Protein AF-A0A7W1CXU2-F1 (afdb_monomer)

Nearest PDB structures (foldseek):
  5l0y-assembly6_F  TM=7.527E-01  e=5.051E-02  Thermochaetoides thermophila DSM 1495
  5l0y-assembly7_G  TM=7.682E-01  e=5.051E-02  Thermochaetoides thermophila DSM 1495
  5l0y-assembly4_D  TM=7.539E-01  e=5.894E-02  Thermochaetoides thermophila DSM 1495
  5zyq-assembly1_A  TM=6.826E-01  e=5.598E-02  Homo sapiens
  7xn7-assembly1_q  TM=6.475E-01  e=2.758E-01  Komagataella phaffii

Mean predicted aligned error: 2.81 Å

Structure (mmCIF, N/CA/C/O backbone):
data_AF-A0A7W1CXU2-F1
#
_entry.id   AF-A0A7W1CXU2-F1
#
loop_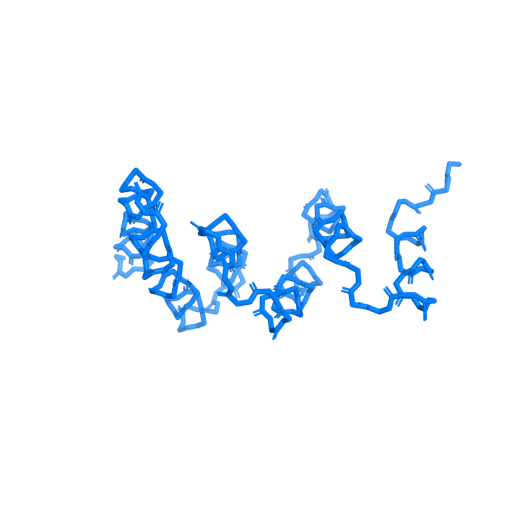
_atom_site.group_PDB
_atom_site.id
_atom_site.type_symbol
_atom_site.label_atom_id
_atom_site.label_alt_id
_atom_site.label_comp_id
_atom_site.label_asym_id
_atom_site.label_entity_id
_atom_site.label_seq_id
_atom_site.pdbx_PDB_ins_code
_atom_site.Cartn_x
_atom_site.Cartn_y
_atom_site.Cartn_z
_atom_site.occupancy
_atom_site.B_iso_or_equiv
_atom_site.auth_seq_id
_atom_site.auth_comp_id
_atom_site.auth_asym_id
_atom_site.auth_atom_id
_atom_site.pdbx_PDB_model_num
ATOM 1 N N . MET A 1 1 ? 1.327 0.231 -29.507 1.00 50.12 1 MET A N 1
ATOM 2 C CA . MET A 1 1 ? 1.351 0.969 -28.231 1.00 50.12 1 MET A CA 1
ATOM 3 C C . MET A 1 1 ? 2.086 0.058 -27.277 1.00 50.12 1 MET A C 1
ATOM 5 O O . MET A 1 1 ? 1.648 -1.073 -27.137 1.00 50.12 1 MET A O 1
ATOM 9 N N . GLU A 1 2 ? 3.265 0.455 -26.810 1.00 58.94 2 GLU A N 1
ATOM 10 C CA . GLU A 1 2 ? 4.032 -0.373 -25.872 1.00 58.94 2 GLU A CA 1
ATOM 11 C C . GLU A 1 2 ? 3.237 -0.484 -24.569 1.00 58.94 2 GLU A C 1
ATOM 13 O O . GLU A 1 2 ? 2.687 0.523 -24.109 1.00 58.94 2 GLU A O 1
ATOM 18 N N . ASP A 1 3 ? 3.104 -1.700 -24.040 1.00 88.44 3 ASP A N 1
ATOM 19 C CA . ASP A 1 3 ? 2.450 -1.916 -22.756 1.00 88.44 3 ASP A CA 1
ATOM 20 C C . ASP A 1 3 ? 3.259 -1.172 -21.682 1.00 88.44 3 ASP A C 1
ATOM 22 O O . ASP A 1 3 ? 4.480 -1.318 -21.577 1.00 88.44 3 ASP A O 1
ATOM 26 N N . ARG A 1 4 ? 2.594 -0.286 -20.933 1.00 92.75 4 ARG A N 1
ATOM 27 C CA . ARG A 1 4 ? 3.256 0.532 -19.910 1.00 92.75 4 ARG A CA 1
ATOM 28 C C . ARG A 1 4 ? 3.805 -0.337 -18.784 1.00 92.75 4 ARG A C 1
ATOM 30 O O . ARG A 1 4 ? 4.833 0.031 -18.217 1.00 92.75 4 ARG A O 1
ATOM 37 N N . ILE A 1 5 ? 3.164 -1.472 -18.508 1.00 95.19 5 ILE A N 1
ATOM 38 C CA . ILE A 1 5 ? 3.642 -2.472 -17.555 1.00 95.19 5 ILE A CA 1
ATOM 39 C C . ILE A 1 5 ? 4.968 -3.038 -18.065 1.00 95.19 5 ILE A C 1
ATOM 41 O O . ILE A 1 5 ? 5.974 -2.877 -17.379 1.00 95.19 5 ILE A O 1
ATOM 45 N N . ASP A 1 6 ? 5.012 -3.562 -19.296 1.00 94.62 6 ASP A N 1
ATOM 46 C CA . ASP A 1 6 ? 6.237 -4.124 -19.893 1.00 94.62 6 ASP A CA 1
ATOM 47 C C . ASP A 1 6 ? 7.401 -3.121 -19.882 1.00 94.62 6 ASP A C 1
ATOM 49 O O . ASP A 1 6 ? 8.547 -3.477 -19.592 1.00 94.62 6 ASP A O 1
ATOM 53 N N . TYR A 1 7 ? 7.121 -1.849 -20.188 1.00 94.56 7 TYR A N 1
ATOM 54 C CA . TYR A 1 7 ? 8.125 -0.784 -20.146 1.00 94.56 7 TYR A CA 1
ATOM 55 C C . TYR A 1 7 ? 8.724 -0.626 -18.740 1.00 94.56 7 TYR A C 1
ATOM 57 O O . TYR A 1 7 ? 9.948 -0.591 -18.581 1.00 94.56 7 TYR A O 1
ATOM 65 N N . PHE A 1 8 ? 7.878 -0.534 -17.709 1.00 95.75 8 PHE A N 1
ATOM 66 C CA . PHE A 1 8 ? 8.346 -0.356 -16.336 1.00 95.75 8 PHE A CA 1
ATOM 67 C C . PHE A 1 8 ? 8.984 -1.620 -15.756 1.00 95.75 8 PHE A C 1
ATOM 69 O O . PHE A 1 8 ? 9.959 -1.503 -15.017 1.00 95.75 8 PHE A O 1
ATOM 76 N N . GLU A 1 9 ? 8.516 -2.812 -16.123 1.00 94.56 9 GLU A N 1
ATOM 77 C CA . GLU A 1 9 ? 9.154 -4.074 -15.740 1.00 94.56 9 GLU A CA 1
ATOM 78 C C . GLU A 1 9 ? 10.575 -4.180 -16.297 1.00 94.56 9 GLU A C 1
ATOM 80 O O . GLU A 1 9 ? 11.500 -4.507 -15.555 1.00 94.56 9 GLU A O 1
ATOM 85 N N . ARG A 1 10 ? 10.784 -3.831 -17.574 1.00 94.12 10 ARG A N 1
ATOM 86 C CA . ARG A 1 10 ? 12.129 -3.787 -18.174 1.00 94.12 10 ARG A CA 1
ATOM 87 C C . ARG A 1 10 ? 13.016 -2.752 -17.499 1.00 94.12 10 ARG A C 1
ATOM 89 O O . ARG A 1 10 ? 14.156 -3.049 -17.163 1.00 94.12 10 ARG A O 1
ATOM 96 N N . MET A 1 11 ? 12.484 -1.560 -17.243 1.00 93.31 11 MET A N 1
ATOM 97 C CA . MET A 1 11 ? 13.224 -0.519 -16.534 1.00 93.31 11 MET A CA 1
ATOM 98 C C . MET A 1 11 ? 13.656 -0.979 -15.132 1.00 93.31 11 MET A C 1
ATOM 100 O O . MET A 1 11 ? 14.777 -0.703 -14.709 1.00 93.31 11 MET A O 1
ATOM 104 N N . LEU A 1 12 ? 12.788 -1.699 -14.418 1.00 95.31 12 LEU A N 1
ATOM 105 C CA . LEU A 1 12 ? 13.078 -2.262 -13.098 1.00 95.31 12 LEU A CA 1
ATOM 106 C C . LEU A 1 12 ? 13.934 -3.538 -13.158 1.00 95.31 12 LEU A C 1
ATOM 108 O O . LEU A 1 12 ? 14.467 -3.948 -12.132 1.00 95.31 12 LEU A O 1
ATOM 112 N N . ALA A 1 13 ? 14.104 -4.167 -14.320 1.00 94.38 13 ALA A N 1
ATOM 113 C CA . ALA A 1 13 ? 15.102 -5.221 -14.490 1.00 94.38 13 ALA A CA 1
ATOM 114 C C . ALA A 1 13 ? 16.525 -4.634 -14.458 1.00 94.38 13 ALA A C 1
ATOM 116 O O . ALA A 1 13 ? 17.413 -5.220 -13.839 1.00 94.38 13 ALA A O 1
ATOM 117 N N . ASP A 1 14 ? 16.714 -3.452 -15.053 1.00 93.38 14 ASP A N 1
ATOM 118 C CA . ASP A 1 14 ? 18.001 -2.745 -15.075 1.00 93.38 14 ASP A CA 1
ATOM 119 C C . ASP A 1 14 ? 18.255 -1.933 -13.794 1.00 93.38 14 ASP A C 1
ATOM 121 O O . ASP A 1 14 ? 19.387 -1.853 -13.315 1.00 93.38 14 ASP A O 1
ATOM 125 N N . ASN A 1 15 ? 17.207 -1.331 -13.216 1.00 92.75 15 ASN A N 1
ATOM 126 C CA . ASN A 1 15 ? 17.275 -0.591 -11.955 1.00 92.75 15 ASN A CA 1
ATOM 127 C C . ASN A 1 15 ? 16.180 -1.053 -10.974 1.00 92.75 15 ASN A C 1
ATOM 129 O O . ASN A 1 15 ? 15.146 -0.389 -10.848 1.00 92.75 15 ASN A O 1
ATOM 133 N N . PRO A 1 16 ? 16.410 -2.177 -10.270 1.00 92.69 16 PRO A N 1
ATOM 134 C CA . PRO A 1 16 ? 15.428 -2.840 -9.411 1.00 92.69 16 PRO A CA 1
ATOM 135 C C . PRO A 1 16 ? 14.798 -1.932 -8.355 1.00 92.69 16 PRO A C 1
ATOM 137 O O . PRO A 1 16 ? 13.599 -2.016 -8.091 1.00 92.69 16 PRO A O 1
ATOM 140 N N . ASP A 1 17 ? 15.585 -1.036 -7.782 1.00 93.25 17 ASP A N 1
ATOM 141 C CA . ASP A 1 17 ? 15.191 -0.318 -6.576 1.00 93.25 17 ASP A CA 1
ATOM 142 C C . ASP A 1 17 ? 14.802 1.129 -6.878 1.00 93.25 17 ASP A C 1
ATOM 144 O O . ASP A 1 17 ? 14.815 1.972 -5.991 1.00 93.25 17 ASP A O 1
ATOM 148 N N . ASN A 1 18 ? 14.462 1.442 -8.134 1.00 94.31 18 ASN A N 1
ATOM 149 C CA . ASN A 1 18 ? 14.039 2.780 -8.523 1.00 94.31 18 ASN A CA 1
ATOM 150 C C . ASN A 1 18 ? 12.649 3.118 -7.934 1.00 94.31 18 ASN A C 1
ATOM 152 O O . ASN A 1 18 ? 11.652 2.585 -8.434 1.00 94.31 18 ASN A O 1
ATOM 156 N N . PRO A 1 19 ? 12.528 4.032 -6.946 1.00 93.31 19 PRO A N 1
ATOM 157 C CA . PRO A 1 19 ? 11.240 4.349 -6.321 1.00 93.31 19 PRO A CA 1
ATOM 158 C C . PRO A 1 19 ? 10.186 4.828 -7.315 1.00 93.31 19 PRO A C 1
ATOM 160 O O . PRO A 1 19 ? 9.047 4.366 -7.291 1.00 93.31 19 PRO A O 1
ATOM 163 N N . THR A 1 20 ? 10.571 5.729 -8.220 1.00 93.81 20 THR A N 1
ATOM 164 C CA . THR A 1 20 ? 9.667 6.279 -9.236 1.00 93.81 20 THR A CA 1
ATOM 165 C C . THR A 1 20 ? 9.140 5.182 -10.154 1.00 93.81 20 THR A C 1
ATOM 167 O O . THR A 1 20 ? 7.960 5.176 -10.494 1.00 93.81 20 THR A O 1
ATOM 170 N N . GLY A 1 21 ? 9.995 4.232 -10.530 1.00 96.50 21 GLY A N 1
ATOM 171 C CA . GLY A 1 21 ? 9.627 3.082 -11.341 1.00 96.50 21 GLY A CA 1
ATOM 172 C C . GLY A 1 21 ? 8.684 2.127 -10.638 1.00 96.50 21 GLY A C 1
ATOM 173 O O . GLY A 1 21 ? 7.705 1.700 -11.241 1.00 96.50 21 GLY A O 1
ATOM 174 N N . LEU A 1 22 ? 8.936 1.840 -9.363 1.00 97.88 22 LEU A N 1
ATOM 175 C CA . LEU A 1 22 ? 8.060 0.996 -8.556 1.00 97.88 22 LEU A CA 1
ATOM 176 C C . LEU A 1 22 ? 6.675 1.639 -8.390 1.00 97.88 22 LEU A C 1
ATOM 178 O O . LEU A 1 22 ? 5.669 0.98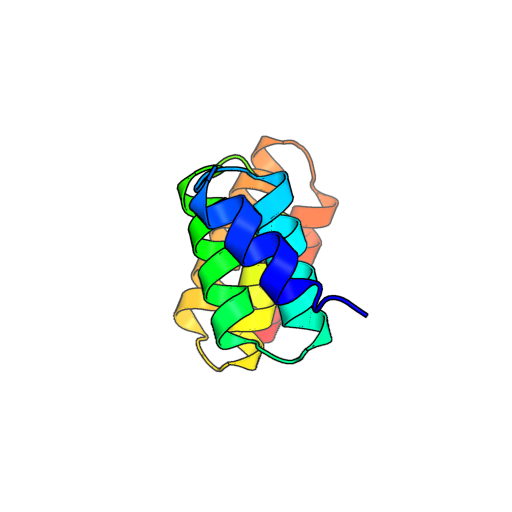5 -8.646 1.00 97.88 22 LEU A O 1
ATOM 182 N N . LEU A 1 23 ? 6.597 2.929 -8.051 1.00 97.56 23 LEU A N 1
ATOM 183 C CA . LEU A 1 23 ? 5.309 3.626 -7.941 1.00 97.56 23 LEU A CA 1
ATOM 184 C C . LEU A 1 23 ? 4.576 3.712 -9.283 1.00 97.56 23 LEU A C 1
ATOM 186 O O . LEU A 1 23 ? 3.358 3.541 -9.330 1.00 97.56 23 LEU A O 1
ATOM 190 N N . ALA A 1 24 ? 5.300 3.959 -10.376 1.00 97.19 24 ALA A N 1
ATOM 191 C CA . ALA A 1 24 ? 4.695 4.015 -11.696 1.00 97.19 24 ALA A CA 1
ATOM 192 C C . ALA A 1 24 ? 4.178 2.640 -12.143 1.00 97.19 24 ALA A C 1
ATOM 194 O O . ALA A 1 24 ? 3.064 2.562 -12.651 1.00 97.19 24 ALA A O 1
ATOM 195 N N . LEU A 1 25 ? 4.921 1.561 -11.886 1.00 97.69 25 LEU A N 1
ATOM 196 C CA . LEU A 1 25 ? 4.463 0.198 -12.151 1.00 97.69 25 LEU A CA 1
ATOM 197 C C . LEU A 1 25 ? 3.228 -0.157 -11.308 1.00 97.69 25 LEU A C 1
ATOM 199 O O . LEU A 1 25 ? 2.261 -0.683 -11.850 1.00 97.69 25 LEU A O 1
ATOM 203 N N . ALA A 1 26 ? 3.215 0.192 -10.016 1.00 98.06 26 ALA A N 1
ATOM 204 C CA . ALA A 1 26 ? 2.044 0.004 -9.159 1.00 98.06 26 ALA A CA 1
ATOM 205 C C . ALA A 1 26 ? 0.801 0.724 -9.716 1.00 98.06 26 ALA A C 1
ATOM 207 O O . ALA A 1 26 ? -0.277 0.143 -9.745 1.00 98.06 26 ALA A O 1
ATOM 208 N N . ASN A 1 27 ? 0.948 1.956 -10.222 1.00 97.62 27 ASN A N 1
ATOM 209 C CA . ASN A 1 27 ? -0.152 2.690 -10.866 1.00 97.62 27 ASN A CA 1
ATOM 210 C C . ASN A 1 27 ? -0.667 2.002 -12.138 1.00 97.62 27 ASN A C 1
ATOM 212 O O . ASN A 1 27 ? -1.857 2.061 -12.433 1.00 97.62 27 ASN A O 1
ATOM 216 N N . GLU A 1 28 ? 0.211 1.399 -12.941 1.00 97.75 28 GLU A N 1
ATOM 217 C CA . GLU A 1 28 ? -0.235 0.667 -14.130 1.00 97.75 28 GLU A CA 1
ATOM 218 C C . GLU A 1 28 ? -0.933 -0.648 -13.748 1.00 97.75 28 GLU A C 1
ATOM 220 O O . GLU A 1 28 ? -1.921 -1.014 -14.385 1.00 97.75 28 GLU A O 1
ATOM 225 N N . TYR A 1 29 ? -0.504 -1.307 -12.666 1.00 98.12 29 TYR A N 1
ATOM 226 C CA . TYR A 1 29 ? -1.203 -2.475 -12.126 1.00 98.12 29 TYR A CA 1
ATOM 227 C C . TYR A 1 29 ? -2.584 -2.154 -11.563 1.00 98.12 29 TYR A C 1
ATOM 229 O O . TYR A 1 29 ? -3.530 -2.887 -11.859 1.00 98.12 29 TYR A O 1
ATOM 237 N N . GLU A 1 30 ? -2.723 -1.037 -10.850 1.00 97.31 30 GLU A N 1
ATOM 238 C CA . GLU A 1 30 ? -4.012 -0.519 -10.381 1.00 97.31 30 GLU A CA 1
ATOM 239 C C . GLU A 1 30 ? -4.988 -0.341 -11.557 1.00 97.31 30 GLU A C 1
ATOM 241 O O . GLU A 1 30 ? -6.078 -0.916 -11.576 1.00 97.31 30 GLU A O 1
ATOM 246 N N . LYS A 1 31 ? -4.566 0.384 -12.605 1.00 96.50 31 LYS A N 1
ATOM 247 C CA . LYS A 1 31 ? -5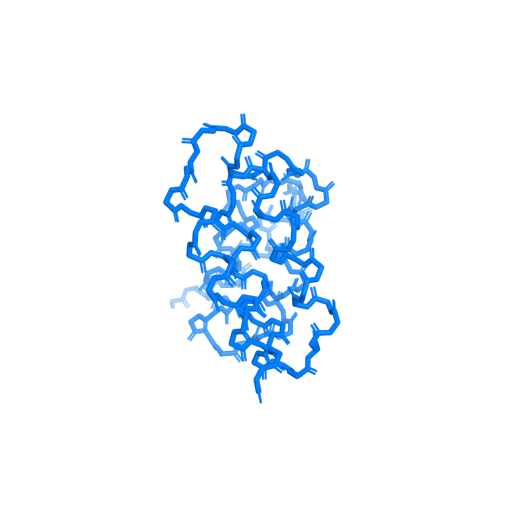.379 0.625 -13.814 1.00 96.50 31 LYS A CA 1
ATOM 248 C C . LYS A 1 31 ? -5.769 -0.663 -14.537 1.00 96.50 31 LYS A C 1
ATOM 250 O O . LYS A 1 31 ? -6.824 -0.715 -15.165 1.00 96.50 31 LYS A O 1
ATOM 255 N N . ALA A 1 32 ? -4.907 -1.675 -14.485 1.00 96.31 32 ALA A N 1
ATOM 256 C CA . ALA A 1 32 ? -5.138 -2.976 -15.098 1.00 96.31 32 ALA A CA 1
ATOM 257 C C . ALA A 1 32 ? -5.980 -3.924 -14.221 1.00 96.31 32 ALA A C 1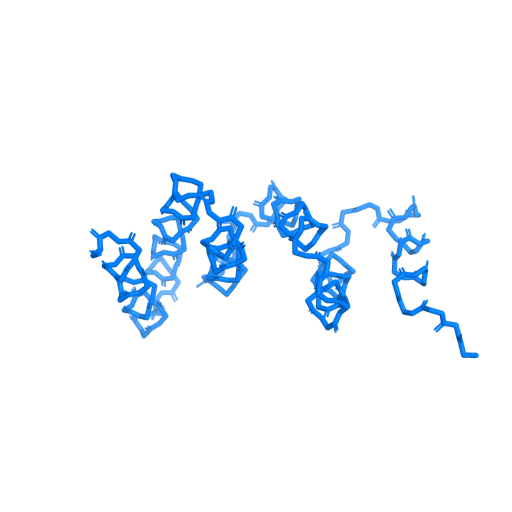
ATOM 259 O O . ALA A 1 32 ? -6.282 -5.033 -14.663 1.00 96.31 32 ALA A O 1
ATOM 260 N N . GLY A 1 33 ? -6.341 -3.533 -12.992 1.00 96.44 33 GLY A N 1
ATOM 261 C CA . GLY A 1 33 ? -7.041 -4.396 -12.035 1.00 96.44 33 GLY A CA 1
ATOM 262 C C . GLY A 1 33 ? -6.193 -5.571 -11.535 1.00 96.44 33 GLY A C 1
ATOM 263 O O . GLY A 1 33 ? -6.728 -6.575 -11.067 1.00 96.44 33 GLY A O 1
ATOM 264 N N . ARG A 1 34 ? -4.864 -5.478 -11.657 1.00 98.00 34 ARG A N 1
ATOM 265 C CA . ARG A 1 34 ? -3.909 -6.507 -11.229 1.00 98.00 34 ARG A CA 1
ATOM 266 C C . ARG A 1 34 ? -3.516 -6.278 -9.767 1.00 98.00 34 ARG A C 1
ATOM 268 O O . ARG A 1 34 ? -2.371 -5.959 -9.458 1.00 98.00 34 ARG A O 1
ATOM 275 N N . SER A 1 35 ? -4.482 -6.442 -8.864 1.00 98.25 35 SER A N 1
ATOM 276 C CA . SER A 1 35 ? -4.346 -6.091 -7.442 1.00 98.25 35 SER A CA 1
ATOM 277 C C . SER A 1 35 ? -3.226 -6.845 -6.709 1.00 98.25 35 SER A C 1
ATOM 279 O O . SER A 1 35 ? -2.533 -6.255 -5.885 1.00 98.25 35 SER A O 1
ATOM 281 N N . GLU A 1 36 ? -2.995 -8.129 -7.011 1.00 98.50 36 GLU A N 1
ATOM 282 C CA . GLU A 1 36 ? -1.878 -8.881 -6.404 1.00 98.50 36 GLU A CA 1
ATOM 283 C C . GLU A 1 36 ? -0.512 -8.316 -6.819 1.00 98.50 36 GLU A C 1
ATOM 285 O O . GLU A 1 36 ? 0.394 -8.195 -5.991 1.00 98.50 36 GLU A O 1
ATOM 290 N N . ASP A 1 37 ? -0.371 -7.922 -8.087 1.00 98.44 37 ASP A N 1
ATOM 291 C CA . ASP A 1 37 ? 0.870 -7.350 -8.605 1.00 98.44 37 ASP A CA 1
ATOM 292 C C . ASP A 1 37 ? 1.102 -5.935 -8.059 1.00 98.44 37 ASP A C 1
ATOM 294 O O . ASP A 1 37 ? 2.214 -5.610 -7.637 1.00 98.44 37 ASP A O 1
ATOM 298 N N . GLU A 1 38 ? 0.049 -5.114 -7.972 1.00 98.62 38 GLU A N 1
ATOM 299 C CA . GLU A 1 38 ? 0.115 -3.810 -7.307 1.00 98.62 38 GLU A CA 1
ATOM 300 C C . GLU A 1 38 ? 0.580 -3.961 -5.851 1.00 98.62 38 GLU A C 1
ATOM 302 O O . GLU A 1 38 ? 1.542 -3.308 -5.435 1.00 98.62 38 GLU A O 1
ATOM 307 N N . ALA A 1 39 ? -0.045 -4.862 -5.085 1.00 98.75 39 ALA A N 1
ATOM 308 C CA . ALA A 1 39 ? 0.320 -5.107 -3.694 1.00 98.75 39 ALA A CA 1
ATOM 309 C C . ALA A 1 39 ? 1.782 -5.564 -3.555 1.00 98.75 39 ALA A C 1
ATOM 311 O O . ALA A 1 39 ? 2.491 -5.116 -2.647 1.00 98.75 39 ALA A O 1
ATOM 312 N N . ALA A 1 40 ? 2.259 -6.435 -4.449 1.00 98.38 40 ALA A N 1
ATOM 313 C CA . ALA A 1 40 ? 3.643 -6.902 -4.453 1.00 98.38 40 ALA A CA 1
ATOM 314 C C . ALA A 1 40 ? 4.636 -5.758 -4.724 1.00 98.38 40 ALA A C 1
ATOM 316 O O . ALA A 1 40 ? 5.641 -5.627 -4.016 1.00 98.38 40 ALA A O 1
ATOM 317 N N . VAL A 1 41 ? 4.344 -4.897 -5.701 1.00 98.31 41 VAL A N 1
ATOM 318 C CA . VAL A 1 41 ? 5.208 -3.762 -6.050 1.00 98.31 41 VAL A CA 1
ATOM 319 C C . VAL A 1 41 ? 5.208 -2.695 -4.955 1.00 98.31 41 VAL A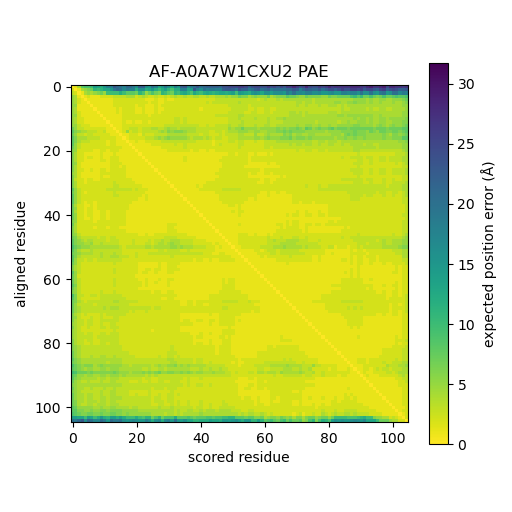 C 1
ATOM 321 O O . VAL A 1 41 ? 6.278 -2.207 -4.591 1.00 98.31 41 VAL A O 1
ATOM 324 N N . LEU A 1 42 ? 4.054 -2.377 -4.361 1.00 98.62 42 LEU A N 1
ATOM 325 C CA . LEU A 1 42 ? 3.966 -1.431 -3.243 1.00 98.62 42 LEU A CA 1
ATOM 326 C C . LEU A 1 42 ? 4.714 -1.936 -2.002 1.00 98.62 42 LEU A C 1
ATOM 328 O O . LEU A 1 42 ? 5.425 -1.166 -1.356 1.00 98.62 42 LEU A O 1
ATOM 332 N N . LYS A 1 43 ? 4.632 -3.238 -1.691 1.00 98.44 43 LYS A N 1
ATOM 333 C CA . LYS A 1 43 ? 5.438 -3.851 -0.619 1.00 98.44 43 LYS A CA 1
ATOM 334 C C . LYS A 1 43 ? 6.929 -3.711 -0.879 1.00 98.44 43 LYS A C 1
ATOM 336 O O . LYS A 1 43 ? 7.680 -3.404 0.042 1.00 98.44 43 LYS A O 1
ATOM 341 N N . ARG A 1 44 ? 7.356 -3.928 -2.123 1.00 97.81 44 ARG A N 1
ATOM 342 C CA . ARG A 1 44 ? 8.756 -3.769 -2.517 1.00 97.81 44 ARG A CA 1
ATOM 343 C C . ARG A 1 44 ? 9.215 -2.318 -2.390 1.00 97.81 44 ARG A C 1
ATOM 345 O O . ARG A 1 44 ? 10.271 -2.083 -1.815 1.00 97.81 44 ARG A O 1
ATOM 352 N N . TYR A 1 45 ? 8.409 -1.362 -2.853 1.00 98.44 45 TYR A N 1
ATOM 353 C CA . TYR A 1 45 ? 8.675 0.065 -2.669 1.00 98.44 45 TYR A CA 1
ATOM 354 C C . TYR A 1 45 ? 8.854 0.410 -1.186 1.00 98.44 45 TYR A C 1
ATOM 356 O O . TYR A 1 45 ? 9.884 0.959 -0.814 1.00 98.44 45 TYR A O 1
ATOM 364 N N . LEU A 1 46 ? 7.918 0.003 -0.325 1.00 98.25 46 LEU A N 1
ATOM 365 C CA . LEU A 1 46 ? 7.954 0.292 1.115 1.00 98.25 46 LEU A CA 1
ATOM 366 C C . LEU A 1 46 ? 9.057 -0.456 1.880 1.00 98.25 46 LEU A C 1
ATOM 368 O O . LEU A 1 46 ? 9.449 -0.026 2.963 1.00 98.25 46 LEU A O 1
ATOM 372 N N . ALA A 1 47 ? 9.574 -1.564 1.344 1.00 96.88 47 ALA A N 1
ATOM 373 C CA . ALA A 1 47 ? 10.738 -2.243 1.911 1.00 96.88 47 ALA A CA 1
ATOM 374 C C . ALA A 1 47 ? 12.033 -1.431 1.727 1.00 96.88 47 ALA A C 1
ATOM 376 O O . ALA A 1 47 ? 12.948 -1.557 2.539 1.00 96.88 47 ALA A O 1
ATOM 377 N N . ILE A 1 48 ? 12.099 -0.602 0.681 1.00 95.81 48 ILE A N 1
ATOM 378 C CA . ILE A 1 48 ? 13.251 0.251 0.351 1.00 95.81 48 ILE A CA 1
ATOM 379 C C . ILE A 1 48 ? 13.036 1.672 0.901 1.00 95.81 48 ILE A C 1
ATOM 381 O O . ILE A 1 48 ? 13.950 2.270 1.464 1.00 95.81 48 ILE A O 1
ATOM 385 N N . HIS A 1 49 ? 11.808 2.180 0.794 1.00 94.88 49 HIS A N 1
ATOM 386 C CA . HIS A 1 49 ? 11.381 3.528 1.173 1.00 94.88 49 HIS A CA 1
ATOM 387 C C . HIS A 1 49 ? 10.402 3.475 2.343 1.00 94.88 49 HIS A C 1
ATOM 389 O O . HIS A 1 49 ? 9.226 3.823 2.241 1.00 94.88 49 HIS A O 1
ATOM 395 N N . ALA A 1 50 ? 10.898 2.989 3.480 1.00 94.75 50 ALA A N 1
ATOM 396 C CA . ALA A 1 50 ? 10.098 2.862 4.693 1.00 94.75 50 ALA A CA 1
ATOM 397 C C . ALA A 1 50 ? 9.660 4.219 5.281 1.00 94.75 50 ALA A C 1
ATOM 399 O O . ALA A 1 50 ? 8.740 4.237 6.101 1.00 94.75 50 ALA A O 1
ATOM 400 N N . ASP A 1 51 ? 10.305 5.320 4.881 1.00 94.94 51 ASP A N 1
ATOM 401 C CA . ASP A 1 51 ? 10.009 6.703 5.269 1.00 94.94 51 ASP A CA 1
ATOM 402 C C . ASP A 1 51 ? 8.949 7.386 4.388 1.00 94.94 51 ASP A C 1
ATOM 404 O O . ASP A 1 51 ? 8.751 8.592 4.512 1.00 94.94 51 ASP A O 1
ATOM 408 N N . ASP A 1 52 ? 8.248 6.630 3.531 1.00 97.56 52 ASP A N 1
ATOM 409 C CA . ASP A 1 52 ? 7.083 7.135 2.803 1.00 97.56 52 ASP A CA 1
ATOM 410 C C . ASP A 1 52 ? 6.065 7.766 3.760 1.00 97.56 52 ASP A C 1
ATOM 412 O O . ASP A 1 52 ? 5.685 7.181 4.774 1.00 97.56 52 ASP A O 1
ATOM 416 N N . GLU A 1 53 ? 5.588 8.954 3.407 1.00 97.50 53 GLU A N 1
ATOM 417 C CA . GLU A 1 53 ? 4.850 9.835 4.317 1.00 97.50 53 GLU A CA 1
ATOM 418 C C . GLU A 1 53 ? 3.377 9.436 4.514 1.00 97.50 53 GLU A C 1
ATOM 420 O O . GLU A 1 53 ? 2.595 10.189 5.100 1.00 97.50 53 GLU A O 1
ATOM 425 N N . GLY A 1 54 ? 2.988 8.261 4.013 1.00 97.38 54 GLY A N 1
ATOM 426 C CA . GLY A 1 54 ? 1.685 7.634 4.224 1.00 97.38 54 GLY A CA 1
ATOM 427 C C . GLY A 1 54 ? 0.973 7.237 2.935 1.00 97.38 54 GLY A C 1
ATOM 428 O O . GLY A 1 54 ? 0.142 6.334 2.962 1.00 97.38 54 GLY A O 1
ATOM 429 N N . ASN A 1 55 ? 1.315 7.848 1.799 1.00 97.56 55 ASN A N 1
ATOM 430 C CA . ASN A 1 55 ? 0.617 7.631 0.530 1.00 97.56 55 ASN A CA 1
ATOM 431 C C . ASN A 1 55 ? 0.737 6.183 0.033 1.00 97.56 55 ASN A C 1
ATOM 433 O O . ASN A 1 55 ? -0.264 5.562 -0.325 1.00 97.56 55 ASN A O 1
ATOM 437 N N . ALA A 1 56 ? 1.947 5.619 0.017 1.00 98.12 56 ALA A N 1
ATOM 438 C CA . ALA A 1 56 ? 2.145 4.244 -0.433 1.00 98.12 56 ALA A CA 1
ATOM 439 C C . ALA A 1 56 ? 1.581 3.235 0.578 1.00 98.12 56 ALA A C 1
ATOM 441 O O . ALA A 1 56 ? 1.075 2.186 0.179 1.00 98.12 56 ALA A O 1
ATOM 442 N N . TYR A 1 57 ? 1.597 3.566 1.874 1.00 98.69 57 TYR A N 1
ATOM 443 C CA . TYR A 1 57 ? 0.948 2.762 2.913 1.00 98.69 57 TYR A CA 1
ATOM 444 C C . TYR A 1 57 ? -0.579 2.740 2.770 1.00 98.69 57 TYR A C 1
ATOM 446 O O . TYR A 1 57 ? -1.174 1.671 2.897 1.00 98.69 57 TYR A O 1
ATOM 454 N N . ALA A 1 58 ? -1.204 3.880 2.455 1.00 98.56 58 ALA A N 1
ATOM 455 C CA . ALA A 1 58 ? -2.639 3.977 2.187 1.00 98.56 58 ALA A CA 1
ATOM 456 C C . ALA A 1 58 ? -3.032 3.104 0.995 1.00 98.56 58 ALA A C 1
ATOM 458 O O . ALA A 1 58 ? -3.927 2.267 1.098 1.00 98.56 58 ALA A O 1
ATOM 459 N N . ARG A 1 59 ? -2.301 3.242 -0.115 1.00 98.50 59 ARG A N 1
ATOM 460 C CA . ARG A 1 59 ? -2.520 2.430 -1.315 1.00 98.50 59 ARG A CA 1
ATOM 461 C C . ARG A 1 59 ? -2.351 0.943 -1.045 1.00 98.50 59 ARG A C 1
ATOM 463 O O . ARG A 1 59 ? -3.214 0.159 -1.425 1.00 98.50 59 ARG A O 1
ATOM 470 N N . LEU A 1 60 ? -1.278 0.561 -0.346 1.00 98.81 60 LEU A N 1
ATOM 471 C CA . LEU A 1 60 ? -1.034 -0.834 0.006 1.00 98.81 60 LEU A CA 1
ATOM 472 C C . LEU A 1 60 ? -2.158 -1.386 0.891 1.00 98.81 60 LEU A C 1
ATOM 474 O O . LEU A 1 60 ? -2.610 -2.507 0.680 1.00 98.81 60 LEU A O 1
ATOM 478 N N . GLY A 1 61 ? -2.618 -0.612 1.872 1.00 98.62 61 GLY A N 1
ATOM 479 C CA . GLY A 1 61 ? -3.720 -1.023 2.730 1.00 98.62 61 GLY A CA 1
ATOM 480 C C . GLY A 1 61 ? -5.024 -1.218 1.955 1.00 98.62 61 GLY A C 1
ATOM 481 O O . GLY A 1 61 ? -5.673 -2.246 2.143 1.00 98.62 61 GLY A O 1
ATOM 482 N N . ASN A 1 62 ? -5.354 -0.305 1.035 1.00 98.56 62 ASN A N 1
ATOM 483 C CA . ASN A 1 62 ? -6.564 -0.390 0.213 1.00 98.56 62 ASN A CA 1
ATOM 484 C C . ASN A 1 62 ? -6.551 -1.647 -0.664 1.00 98.56 62 ASN A C 1
ATOM 486 O O . ASN A 1 62 ? -7.460 -2.469 -0.575 1.00 98.56 62 ASN A O 1
ATOM 490 N N . VAL A 1 63 ? -5.479 -1.856 -1.436 1.00 98.62 63 VAL A N 1
ATOM 491 C CA . VAL A 1 63 ? -5.391 -3.018 -2.333 1.00 98.62 63 VAL A CA 1
ATOM 492 C C . VAL A 1 63 ? -5.391 -4.340 -1.557 1.00 98.62 63 VAL A C 1
ATOM 494 O O . VAL A 1 63 ? -5.992 -5.320 -1.988 1.00 98.62 63 VAL A O 1
ATOM 497 N N . LEU A 1 64 ? -4.775 -4.386 -0.370 1.00 98.69 64 LEU A N 1
ATOM 498 C CA . LEU A 1 64 ? -4.812 -5.572 0.491 1.00 98.69 64 LEU A CA 1
ATOM 499 C C . LEU A 1 64 ? -6.201 -5.813 1.092 1.00 98.69 64 LEU A C 1
ATOM 501 O O . LEU A 1 64 ? -6.593 -6.970 1.251 1.00 98.69 64 LEU A O 1
ATOM 505 N N . ALA A 1 65 ? -6.941 -4.753 1.423 1.00 98.25 65 ALA A N 1
ATOM 506 C CA . ALA A 1 65 ? -8.314 -4.859 1.901 1.00 98.25 65 ALA A CA 1
ATOM 507 C C . ALA A 1 65 ? -9.232 -5.424 0.808 1.00 98.25 65 ALA A C 1
ATOM 509 O O . ALA A 1 65 ? -9.991 -6.355 1.085 1.00 98.25 65 ALA A O 1
ATOM 510 N N . ASP A 1 66 ? -9.089 -4.943 -0.429 1.00 97.44 66 ASP A N 1
ATOM 511 C CA . ASP A 1 66 ? -9.838 -5.427 -1.596 1.00 97.44 66 ASP A CA 1
ATOM 512 C C . ASP A 1 66 ? -9.525 -6.897 -1.917 1.00 97.44 66 ASP A C 1
ATOM 514 O O . ASP A 1 66 ? -10.412 -7.669 -2.282 1.00 97.44 66 ASP A O 1
ATOM 518 N N . LEU A 1 67 ? -8.277 -7.323 -1.696 1.00 98.06 67 LEU A N 1
ATOM 519 C CA . LEU A 1 67 ? -7.851 -8.725 -1.788 1.00 98.06 67 LEU A CA 1
ATOM 520 C C . LEU A 1 67 ? -8.319 -9.595 -0.602 1.00 98.06 67 LEU A C 1
ATOM 522 O O . LEU A 1 67 ? -8.044 -10.794 -0.571 1.00 98.06 67 LEU A O 1
ATOM 526 N N . GLY A 1 68 ? -8.985 -9.022 0.406 1.00 97.62 68 GLY A N 1
ATOM 527 C CA . GLY A 1 68 ? -9.423 -9.729 1.614 1.00 97.62 68 GLY A CA 1
ATOM 528 C C . GLY A 1 68 ? -8.304 -10.043 2.616 1.00 97.62 68 GLY A C 1
ATOM 529 O O . GLY A 1 68 ? -8.539 -10.739 3.605 1.00 97.62 68 GLY A O 1
ATOM 530 N N . ARG A 1 69 ? -7.095 -9.512 2.410 1.00 98.12 69 ARG A N 1
ATOM 531 C CA . ARG A 1 69 ? -5.902 -9.708 3.254 1.00 98.12 69 ARG A CA 1
ATOM 532 C C . ARG A 1 69 ? -5.912 -8.716 4.420 1.00 98.12 69 ARG A C 1
ATOM 534 O O . ARG A 1 69 ? -5.037 -7.856 4.543 1.00 98.12 69 ARG A O 1
ATOM 541 N N . LYS A 1 70 ? -6.941 -8.817 5.266 1.00 97.44 70 LYS A N 1
ATOM 542 C CA . LYS A 1 70 ? -7.270 -7.822 6.301 1.00 97.44 70 LYS A CA 1
ATOM 543 C C . LYS A 1 70 ? -6.130 -7.562 7.286 1.00 97.44 70 LYS A C 1
ATOM 545 O O . LYS A 1 70 ? -5.865 -6.415 7.628 1.00 97.44 70 LYS A O 1
ATOM 550 N N . GLU A 1 71 ? -5.429 -8.592 7.737 1.00 98.00 71 GLU A N 1
ATOM 551 C CA . GLU A 1 71 ? -4.331 -8.452 8.698 1.00 98.00 71 GLU A CA 1
ATOM 552 C C . GLU A 1 71 ? -3.160 -7.660 8.104 1.00 98.00 71 GLU A C 1
ATOM 554 O O . GLU A 1 71 ? -2.557 -6.825 8.778 1.00 98.00 71 GLU A O 1
ATOM 559 N N . GLU A 1 72 ? -2.864 -7.876 6.823 1.00 98.31 72 GLU A N 1
ATOM 560 C CA . GLU A 1 72 ? -1.808 -7.149 6.123 1.00 98.31 72 GLU A CA 1
ATOM 561 C C . GLU A 1 72 ? -2.229 -5.709 5.812 1.00 98.31 72 GLU A C 1
ATOM 563 O O . GLU A 1 72 ? -1.416 -4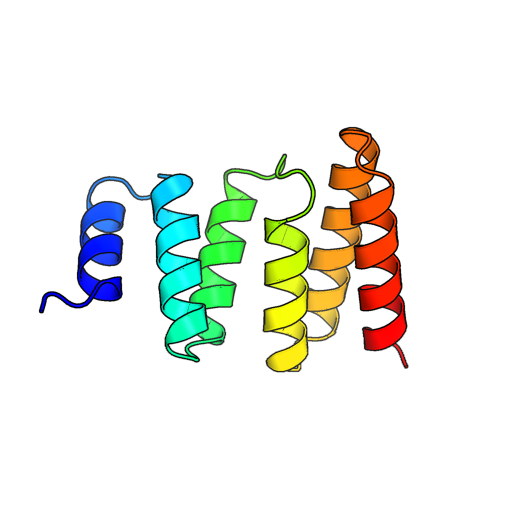.796 5.953 1.00 98.31 72 GLU A O 1
ATOM 568 N N . ALA A 1 73 ? -3.499 -5.493 5.451 1.00 98.69 73 ALA A N 1
ATOM 569 C CA . ALA A 1 73 ? -4.062 -4.160 5.254 1.00 98.69 73 ALA A CA 1
ATOM 570 C C . ALA A 1 73 ? -3.990 -3.326 6.542 1.00 98.69 73 ALA A C 1
ATOM 572 O O . ALA A 1 73 ? -3.495 -2.199 6.526 1.00 98.69 73 ALA A O 1
ATOM 573 N N . ARG A 1 74 ? -4.383 -3.915 7.682 1.00 98.56 74 ARG A N 1
ATOM 574 C CA . ARG A 1 74 ? -4.234 -3.308 9.013 1.00 98.56 74 ARG A CA 1
ATOM 575 C C . A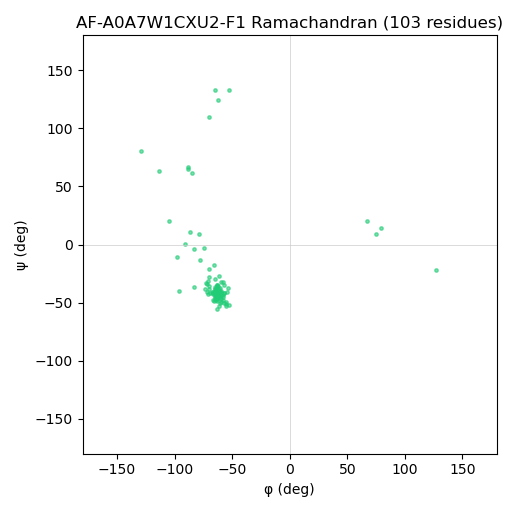RG A 1 74 ? -2.792 -2.874 9.260 1.00 98.56 74 ARG A C 1
ATOM 577 O O . ARG A 1 74 ? -2.557 -1.721 9.609 1.00 98.56 74 ARG A O 1
ATOM 584 N N . ALA A 1 75 ? -1.836 -3.780 9.055 1.00 98.38 75 ALA A N 1
ATOM 585 C CA . ALA A 1 75 ? -0.426 -3.492 9.293 1.00 98.38 75 ALA A CA 1
ATOM 586 C C . ALA A 1 75 ? 0.108 -2.373 8.378 1.00 98.38 75 ALA A C 1
ATOM 588 O O . ALA A 1 75 ? 0.952 -1.582 8.804 1.00 98.38 75 ALA A O 1
ATOM 589 N N . ALA A 1 76 ? -0.371 -2.292 7.133 1.00 98.56 76 ALA A N 1
ATOM 590 C CA . ALA A 1 76 ? -0.027 -1.206 6.221 1.00 98.56 76 ALA A CA 1
ATOM 591 C C . ALA A 1 76 ? -0.577 0.139 6.721 1.00 98.56 76 ALA A C 1
ATOM 593 O O . ALA A 1 76 ? 0.191 1.094 6.828 1.00 98.56 76 ALA A O 1
ATOM 594 N N . TYR A 1 77 ? -1.855 0.202 7.109 1.00 98.62 77 TYR A N 1
ATOM 595 C CA . TYR A 1 77 ? -2.458 1.427 7.640 1.00 98.62 77 TYR A CA 1
ATOM 596 C C . TYR A 1 77 ? -1.790 1.903 8.931 1.00 98.62 77 TYR A C 1
ATOM 598 O O . TYR A 1 77 ? -1.469 3.081 9.048 1.00 98.62 77 TYR A O 1
ATOM 606 N N . GLU A 1 78 ? -1.515 1.004 9.880 1.00 98.50 78 GLU A N 1
ATOM 607 C CA . GLU A 1 78 ? -0.852 1.347 11.146 1.00 98.50 78 GLU A CA 1
ATOM 608 C C . GLU A 1 78 ? 0.542 1.954 10.920 1.00 98.50 78 GLU A C 1
ATOM 610 O O . GLU A 1 78 ? 0.893 2.966 11.535 1.00 98.50 78 GLU A O 1
ATOM 615 N N . LYS A 1 79 ? 1.325 1.387 9.992 1.00 98.44 79 LYS A N 1
ATOM 616 C CA . LYS A 1 79 ? 2.623 1.957 9.605 1.00 98.44 79 LYS A CA 1
ATOM 617 C C . LYS A 1 79 ? 2.472 3.304 8.907 1.00 98.44 79 LYS A C 1
ATOM 619 O O . LYS A 1 79 ? 3.228 4.221 9.220 1.00 98.44 79 LYS A O 1
ATOM 624 N N . GLY A 1 80 ? 1.493 3.431 8.012 1.00 98.56 80 GLY A N 1
ATOM 625 C CA . GLY A 1 80 ? 1.185 4.689 7.339 1.00 98.56 80 GLY A CA 1
ATOM 626 C C . GLY A 1 80 ? 0.862 5.803 8.329 1.00 98.56 80 GLY A C 1
ATOM 627 O O . GLY A 1 80 ? 1.464 6.864 8.244 1.00 98.56 80 GLY A O 1
ATOM 628 N N . ILE A 1 81 ? 0.000 5.537 9.321 1.00 98.62 81 ILE A N 1
ATOM 629 C CA . ILE A 1 81 ? -0.353 6.501 10.377 1.00 98.62 81 ILE A CA 1
ATOM 630 C C . ILE A 1 81 ? 0.917 6.988 11.076 1.00 98.62 81 ILE A C 1
ATOM 632 O O . ILE A 1 81 ? 1.136 8.192 11.184 1.00 98.62 81 ILE A O 1
ATOM 636 N N . SER A 1 82 ? 1.785 6.060 11.490 1.00 98.25 82 SER A N 1
ATOM 637 C CA . SER A 1 82 ? 3.028 6.405 12.180 1.00 98.25 82 SER A CA 1
ATOM 638 C C . SER A 1 82 ? 3.968 7.264 11.326 1.00 98.25 82 SER A C 1
ATOM 640 O O . SER A 1 82 ? 4.550 8.217 11.848 1.00 98.25 82 SER A O 1
ATOM 642 N N . GLN A 1 83 ? 4.112 6.972 10.028 1.00 98.38 83 GLN A N 1
ATOM 643 C CA . GLN A 1 83 ? 4.951 7.786 9.142 1.00 98.38 83 GLN A CA 1
ATOM 644 C C . GLN A 1 83 ? 4.325 9.151 8.858 1.00 98.38 83 GLN A C 1
ATOM 646 O O . GLN A 1 83 ? 5.015 10.166 8.937 1.00 98.38 83 GLN A O 1
ATOM 651 N N . SER A 1 84 ? 3.018 9.213 8.607 1.00 98.06 84 SER A N 1
ATOM 652 C CA . SER A 1 84 ? 2.321 10.481 8.394 1.00 98.06 84 SER A CA 1
ATOM 653 C C . SER A 1 84 ? 2.442 11.402 9.604 1.00 98.06 84 SER A C 1
ATOM 655 O O . SER A 1 84 ? 2.767 12.574 9.446 1.00 98.06 84 SER A O 1
ATOM 657 N N . GLU A 1 85 ? 2.266 10.886 10.823 1.00 97.94 85 GLU A N 1
ATO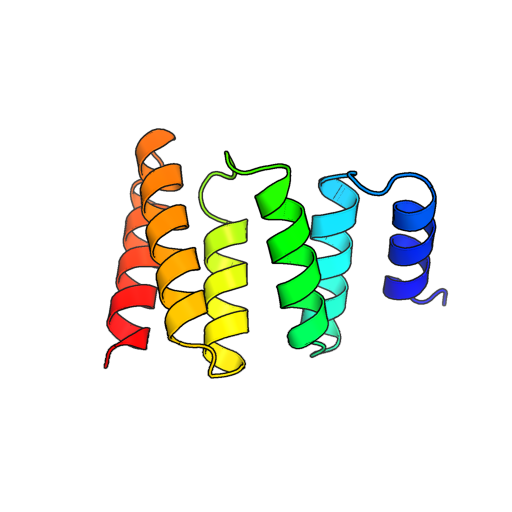M 658 C CA . GLU A 1 85 ? 2.451 11.668 12.051 1.00 97.94 85 GLU A CA 1
ATOM 659 C C . GLU A 1 85 ? 3.886 12.153 12.227 1.00 97.94 85 GLU A C 1
ATOM 661 O O . GLU A 1 85 ? 4.111 13.325 12.534 1.00 97.94 85 GLU A O 1
ATOM 666 N N . LYS A 1 86 ? 4.863 11.272 11.991 1.00 97.56 86 LYS A N 1
ATOM 667 C CA . LYS A 1 86 ? 6.286 11.615 12.052 1.00 97.56 86 LYS A CA 1
ATOM 668 C C . LYS A 1 86 ? 6.636 12.765 11.101 1.00 97.56 86 LYS A C 1
ATOM 670 O O . LYS A 1 86 ? 7.482 13.588 11.445 1.00 97.56 86 LYS A O 1
ATOM 675 N N . HIS A 1 87 ? 5.990 12.833 9.938 1.00 97.38 87 HIS A N 1
ATOM 676 C CA . HIS A 1 87 ? 6.195 13.882 8.935 1.00 97.38 87 HIS A CA 1
ATOM 677 C C . HIS A 1 87 ? 5.249 15.091 9.109 1.00 97.38 87 HIS A C 1
ATOM 679 O O . HIS A 1 87 ? 5.341 16.055 8.357 1.00 97.38 87 HIS A O 1
ATOM 685 N N . GLY A 1 88 ? 4.370 15.093 10.120 1.00 97.19 88 GLY A N 1
ATOM 686 C CA . GLY A 1 88 ? 3.440 16.198 10.391 1.00 97.19 88 GLY A CA 1
ATOM 687 C C . GLY A 1 88 ? 2.198 16.228 9.490 1.00 97.19 88 GLY A C 1
ATOM 688 O O . GLY A 1 88 ? 1.476 17.224 9.460 1.00 97.19 88 GLY A O 1
ATOM 689 N N . HIS A 1 89 ? 1.912 15.141 8.772 1.00 95.88 89 HIS A N 1
ATOM 690 C CA . HIS A 1 89 ? 0.756 14.988 7.888 1.00 95.88 89 HIS A CA 1
ATOM 691 C C . HIS A 1 89 ? -0.464 14.452 8.638 1.00 95.88 89 HIS A C 1
ATOM 693 O O . HIS A 1 89 ? -0.967 13.363 8.362 1.00 95.88 89 HIS A O 1
ATOM 699 N N . SER A 1 90 ? -0.977 15.246 9.580 1.00 95.00 90 SER A N 1
ATOM 700 C CA . SER A 1 90 ? -2.111 14.855 10.428 1.00 95.00 90 SER A CA 1
A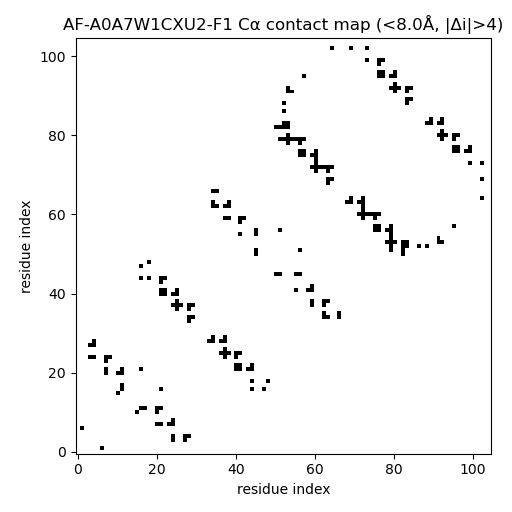TOM 701 C C . SER A 1 90 ? -3.376 14.493 9.640 1.00 95.00 90 SER A C 1
ATOM 703 O O . SER A 1 90 ? -4.112 13.616 10.073 1.00 95.00 90 SER A O 1
ATOM 705 N N . GLY A 1 91 ? -3.616 15.126 8.483 1.00 97.56 91 GLY A N 1
ATOM 706 C CA . GLY A 1 91 ? -4.746 14.782 7.607 1.00 97.56 91 GLY A CA 1
ATOM 707 C C . GLY A 1 91 ? -4.636 13.364 7.041 1.00 97.56 91 GLY A C 1
ATOM 708 O O . GLY A 1 91 ? -5.562 12.579 7.184 1.00 97.56 91 GLY A O 1
ATOM 709 N N . MET A 1 92 ? -3.462 12.998 6.516 1.00 97.94 92 MET A N 1
ATOM 710 C CA . MET A 1 92 ? -3.205 11.640 6.022 1.00 97.94 92 MET A CA 1
ATOM 711 C C . MET A 1 92 ? -3.310 10.601 7.145 1.00 97.94 92 MET A C 1
ATOM 713 O O . MET A 1 92 ? -3.889 9.533 6.961 1.00 97.94 92 MET A O 1
ATOM 717 N N . ALA A 1 93 ? -2.790 10.921 8.335 1.00 98.25 93 ALA A N 1
ATOM 718 C CA . ALA A 1 93 ? -2.922 10.048 9.497 1.00 98.25 93 ALA A CA 1
ATOM 719 C C . ALA A 1 93 ? -4.396 9.826 9.889 1.00 98.25 93 ALA A C 1
ATOM 721 O O . ALA A 1 93 ? -4.768 8.714 10.259 1.00 98.25 93 ALA A O 1
ATOM 722 N N . GLU A 1 94 ? -5.239 10.857 9.798 1.00 98.25 94 GLU A N 1
ATOM 723 C CA . GLU A 1 94 ? -6.680 10.752 10.048 1.00 98.25 94 GLU A CA 1
ATOM 724 C C . GLU A 1 94 ? -7.376 9.880 8.994 1.00 98.25 94 GLU A C 1
ATOM 726 O O . GLU A 1 94 ? -8.101 8.950 9.351 1.00 98.25 94 GLU A O 1
ATOM 731 N N . ASP A 1 95 ? -7.097 10.108 7.709 1.00 98.12 95 ASP A N 1
ATOM 732 C CA . ASP A 1 95 ? -7.667 9.328 6.603 1.00 98.12 95 ASP A CA 1
ATOM 733 C C . ASP A 1 95 ? -7.336 7.833 6.745 1.00 98.12 95 ASP A C 1
ATOM 735 O O . ASP A 1 95 ? -8.207 6.966 6.632 1.00 98.12 95 ASP A O 1
ATOM 739 N N . LEU A 1 96 ? -6.087 7.519 7.093 1.00 98.12 96 LEU A N 1
ATOM 740 C CA . LEU A 1 96 ? -5.637 6.152 7.352 1.00 98.12 96 LEU A CA 1
ATOM 741 C C . LEU A 1 96 ? -6.310 5.522 8.581 1.00 98.12 96 LEU A C 1
ATOM 743 O O . LEU A 1 96 ? -6.615 4.327 8.569 1.00 98.12 96 LEU A O 1
ATOM 747 N N . ARG A 1 97 ? -6.579 6.294 9.644 1.00 98.38 97 ARG A N 1
ATOM 748 C CA . ARG A 1 97 ? -7.351 5.802 10.801 1.00 98.38 97 ARG A CA 1
ATOM 749 C C . ARG A 1 97 ? -8.778 5.459 10.415 1.00 98.38 97 ARG A C 1
ATOM 751 O O . ARG A 1 97 ? -9.288 4.437 10.867 1.00 98.38 97 ARG A O 1
ATOM 758 N N . LEU A 1 98 ? -9.413 6.286 9.587 1.00 98.06 98 LEU A N 1
ATOM 759 C CA . LEU A 1 98 ? -10.762 6.021 9.096 1.00 98.06 98 LEU A CA 1
ATOM 760 C C . LEU A 1 98 ? -10.796 4.731 8.270 1.00 98.06 98 LEU A C 1
ATOM 762 O O . LEU A 1 98 ? -11.646 3.877 8.529 1.00 98.06 98 LEU A O 1
ATOM 766 N N . ALA A 1 99 ? -9.835 4.541 7.362 1.00 97.62 99 ALA A N 1
ATOM 767 C CA . ALA A 1 99 ? -9.699 3.304 6.592 1.00 97.62 99 ALA A CA 1
ATOM 768 C C . ALA A 1 99 ? -9.490 2.078 7.504 1.00 97.62 99 ALA A C 1
ATOM 770 O O . ALA A 1 99 ? -10.131 1.040 7.329 1.00 97.62 99 ALA A O 1
ATOM 771 N N . LEU A 1 100 ? -8.657 2.208 8.541 1.00 97.56 100 LEU A N 1
ATOM 772 C CA . LEU A 1 100 ? -8.428 1.147 9.523 1.00 97.56 100 LEU A CA 1
ATOM 773 C C . LEU A 1 100 ? -9.684 0.808 10.346 1.00 97.56 100 LEU A C 1
ATOM 775 O O . LEU A 1 100 ? -9.917 -0.362 10.653 1.00 97.56 100 LEU A O 1
ATOM 779 N N . ILE A 1 101 ? -10.497 1.801 10.713 1.00 97.12 101 ILE A N 1
ATOM 780 C CA . ILE A 1 101 ? -11.780 1.578 11.399 1.00 97.12 101 ILE A CA 1
ATOM 781 C C . ILE A 1 101 ? -12.742 0.830 10.474 1.00 97.12 101 ILE A C 1
ATOM 783 O O . ILE A 1 101 ? -13.336 -0.160 10.896 1.00 97.12 101 ILE A O 1
ATOM 787 N N . GLN A 1 102 ? -12.856 1.261 9.215 1.00 95.06 102 GLN A N 1
ATOM 788 C CA . GLN A 1 102 ? -13.728 0.633 8.217 1.00 95.06 102 GLN A CA 1
ATOM 789 C C . GLN A 1 102 ? -13.341 -0.820 7.925 1.00 95.06 102 GLN A C 1
ATOM 791 O O . GLN A 1 102 ? -14.218 -1.657 7.760 1.00 95.06 102 GLN A O 1
ATOM 796 N N . LEU A 1 103 ? -12.046 -1.147 7.932 1.00 94.38 103 LEU A N 1
ATOM 797 C CA . LEU A 1 103 ? -11.560 -2.519 7.753 1.00 94.38 103 LEU A CA 1
ATOM 798 C C . LEU A 1 103 ? -12.044 -3.487 8.855 1.00 94.38 103 LEU A C 1
ATOM 800 O O . LEU A 1 103 ? -12.144 -4.700 8.627 1.00 94.38 103 LEU A O 1
ATOM 804 N N . ASN A 1 104 ? -12.312 -2.947 10.048 1.00 81.19 104 ASN A N 1
ATOM 805 C CA . ASN A 1 104 ? -12.671 -3.689 11.258 1.00 81.19 104 ASN A CA 1
ATOM 806 C C . ASN A 1 104 ? -14.178 -3.747 11.533 1.00 81.19 104 ASN A C 1
ATOM 808 O O . ASN A 1 104 ? -14.576 -4.480 12.441 1.00 81.19 104 ASN A O 1
ATOM 812 N N . GLY A 1 105 ? -14.978 -2.957 10.810 1.00 76.00 105 GLY A N 1
ATOM 813 C CA . GLY A 1 105 ? -16.443 -2.993 10.853 1.00 76.00 105 GLY A CA 1
ATOM 814 C C . GLY A 1 105 ? -16.999 -4.090 9.960 1.00 76.00 105 GLY A C 1
ATOM 815 O O . GLY A 1 105 ? -17.971 -4.740 10.399 1.00 76.00 105 GLY A O 1
#

pLDDT: mean 95.84, std 6.6, range [50.12, 98.81]

Radius of gyration: 13.95 Å; Cα contacts (8 Å, |Δi|>4): 129; chains: 1; bounding box: 34×26×40 Å

Solvent-accessible surface area (backbone atoms only — not comparable to full-atom values): 5448 Å² total; per-residue (Å²): 130,82,57,68,52,62,54,35,52,53,52,34,70,79,42,72,83,39,61,70,49,34,54,50,37,25,52,48,22,56,77,69,68,37,48,70,60,19,39,52,34,42,52,54,40,43,74,75,44,68,80,47,60,21,67,63,26,45,53,37,16,51,42,25,44,76,70,65,40,51,71,60,12,46,54,26,20,57,51,14,26,55,31,3,50,75,70,66,35,56,67,60,23,48,54,30,50,53,52,48,51,60,75,74,107

Secondary structure (DSSP, 8-state):
---HHHHHHHHHHHSTT-HHHHHHHHHHHHHTT-HHHHHHHHHHHHHH-TT--SHHHHHHHHHHHHTT-HHHHHHHHHHHHHHHHHTT-HHHHHHHHHHHHHHH-

Foldseek 3Di:
DPQQLVVLVVVCVVVVQPLVSLVSNLVSCVVVVVLVSNLVSLVSSCVNCVLPLQPSLQVNLVSCLVVVVLVRSLVSLVSSLVSVVVVVNVVSNVVSVVSNVVSVD

Sequence (105 aa):
MEDRIDYFERMLADNPDNPTGLLALANEYEKAGRSEDEAAVLKRYLAIHADDEGNAYARLGNVLADLGRKEEARAAYEKGISQSEKHGHSGMAEDLRLALIQLNG